Protein AF-A0A3N5ID06-F1 (afdb_monomer)

Secondary structure (DS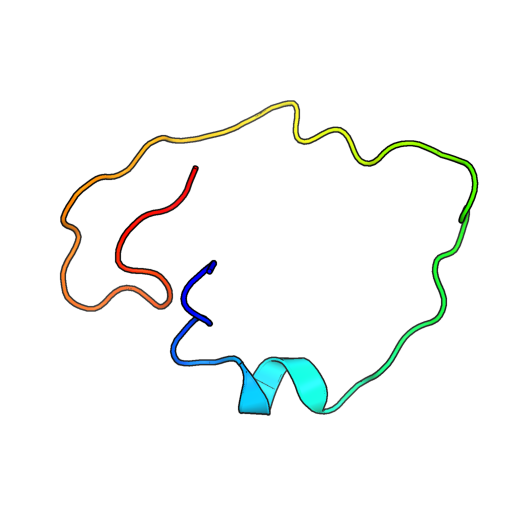SP, 8-state):
-PPPPTTHHHHTTS----S-TTSPP-------EE--TTSSSSEE-

Sequence (45 aa):
MTTRSTNHDWLALTPEAPLEPGLPICDPHHHLWDRQAGRVAPRYL

Radius of gyration: 13.45 Å; Cα contacts (8 Å, |Δi|>4): 23; chains: 1; bounding box: 31×21×26 Å

pLDDT: mean 85.87, std 9.83, range [48.09, 97.44]

Solvent-accessible surface area (backbone atoms only — not comparable to full-atom values): 3313 Å² total; per-residue (Å²): 136,84,81,79,46,81,55,50,75,70,63,65,76,65,89,76,81,72,91,57,81,86,59,81,90,77,82,93,79,78,69,82,47,80,77,47,81,93,48,61,50,51,58,46,125

Foldseek 3Di:
DDDAFPCNVVVPPDDDDDPCVPDDDDDPDDDFDAQDPPDSDNTGD

Structure (mmCIF, N/CA/C/O backbone):
data_AF-A0A3N5ID06-F1
#
_entry.id   AF-A0A3N5ID06-F1
#
loop_
_atom_site.group_PDB
_atom_site.id
_atom_site.type_symbol
_atom_site.label_atom_id
_atom_site.label_alt_id
_atom_site.label_comp_id
_atom_site.label_asym_id
_atom_site.label_entity_id
_atom_site.label_seq_id
_atom_site.pdbx_PDB_ins_code
_atom_site.Cartn_x
_atom_site.Cartn_y
_atom_site.Cartn_z
_atom_site.occupancy
_atom_site.B_iso_or_equiv
_atom_site.auth_seq_id
_atom_site.auth_comp_id
_atom_site.auth_asym_id
_atom_site.auth_atom_id
_atom_site.pdbx_PDB_model_num
ATOM 1 N N . MET A 1 1 ? 1.281 15.282 -7.819 1.00 48.09 1 MET A N 1
ATOM 2 C CA . MET A 1 1 ? 0.612 14.140 -8.477 1.00 48.09 1 MET A CA 1
ATOM 3 C C . MET A 1 1 ? 1.498 12.923 -8.305 1.00 48.09 1 MET A C 1
ATOM 5 O O . MET A 1 1 ? 2.659 12.990 -8.683 1.00 48.09 1 MET A O 1
ATOM 9 N N . THR A 1 2 ? 0.999 11.865 -7.675 1.00 68.62 2 THR A N 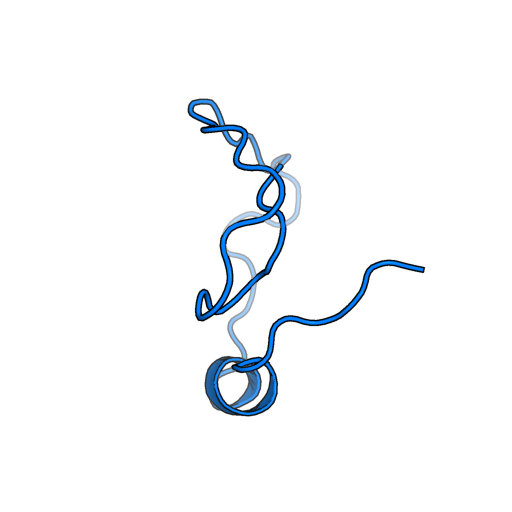1
ATOM 10 C CA . THR A 1 2 ? 1.692 10.576 -7.562 1.00 68.62 2 THR A CA 1
ATOM 11 C C . THR A 1 2 ? 1.656 9.854 -8.909 1.00 68.62 2 THR A C 1
ATOM 13 O O . THR A 1 2 ? 0.600 9.735 -9.528 1.00 68.62 2 THR A O 1
ATOM 16 N N . THR A 1 3 ? 2.811 9.397 -9.390 1.00 79.44 3 THR A N 1
ATOM 17 C C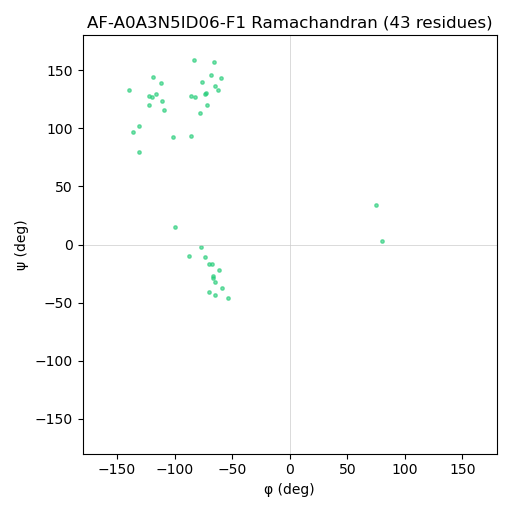A . THR A 1 3 ? 2.908 8.579 -10.607 1.00 79.44 3 THR A CA 1
ATOM 18 C C . THR A 1 3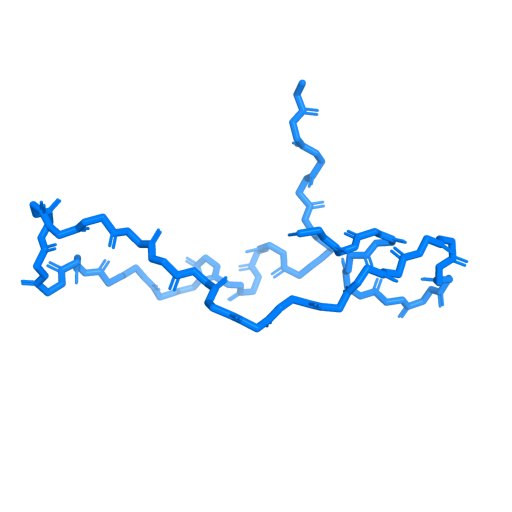 ? 2.376 7.177 -10.315 1.00 79.44 3 THR A C 1
ATOM 20 O O . THR A 1 3 ? 2.775 6.567 -9.324 1.00 79.44 3 THR A O 1
ATOM 23 N N . ARG A 1 4 ? 1.478 6.658 -11.163 1.00 85.00 4 ARG A N 1
ATOM 24 C CA . ARG A 1 4 ? 0.989 5.273 -11.059 1.00 85.00 4 ARG A CA 1
ATOM 25 C C . ARG A 1 4 ? 2.110 4.280 -11.390 1.00 8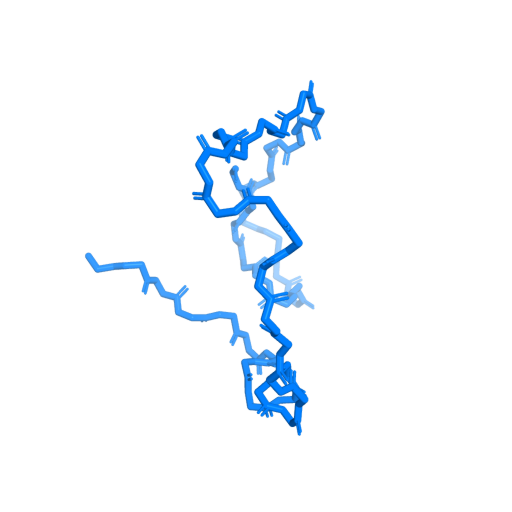5.00 4 ARG A C 1
ATOM 27 O O . ARG A 1 4 ? 2.946 4.561 -12.246 1.00 85.00 4 ARG A O 1
ATOM 34 N N . SER A 1 5 ? 2.118 3.124 -10.729 1.00 88.62 5 SER A N 1
ATOM 35 C CA . SER A 1 5 ? 3.021 2.021 -11.066 1.00 88.62 5 SER A CA 1
ATOM 36 C C . SER A 1 5 ? 2.707 1.437 -12.446 1.00 88.62 5 SER A C 1
ATOM 38 O O . SER A 1 5 ? 1.582 1.534 -12.939 1.00 88.62 5 SER A O 1
ATOM 40 N N . THR A 1 6 ? 3.689 0.785 -13.071 1.00 91.31 6 THR A N 1
ATOM 41 C CA . THR A 1 6 ? 3.536 0.219 -14.425 1.00 91.31 6 THR A CA 1
ATOM 42 C C . THR A 1 6 ? 2.556 -0.954 -14.502 1.00 91.31 6 THR A C 1
ATOM 44 O O . THR A 1 6 ? 2.098 -1.294 -15.586 1.00 91.31 6 THR A O 1
ATOM 47 N N . ASN A 1 7 ? 2.208 -1.561 -13.367 1.00 92.50 7 ASN A N 1
ATOM 48 C CA . ASN A 1 7 ? 1.257 -2.669 -13.266 1.00 92.50 7 ASN A CA 1
ATOM 49 C C . ASN A 1 7 ? -0.154 -2.233 -12.825 1.00 92.50 7 ASN A C 1
ATOM 51 O O . ASN A 1 7 ? -0.938 -3.081 -12.402 1.00 92.50 7 ASN A O 1
ATOM 55 N N . HIS A 1 8 ? -0.473 -0.936 -12.868 1.00 92.56 8 HIS A N 1
ATOM 56 C CA . HIS A 1 8 ? -1.747 -0.408 -12.370 1.00 92.56 8 HIS A CA 1
ATOM 57 C C . HIS A 1 8 ? -2.973 -1.117 -12.966 1.00 92.56 8 HIS A C 1
ATOM 59 O O . HIS A 1 8 ? -3.866 -1.510 -12.220 1.00 92.56 8 HIS A O 1
ATOM 65 N N . ASP A 1 9 ? -2.990 -1.329 -14.283 1.00 94.81 9 ASP A N 1
ATOM 66 C CA . ASP A 1 9 ? -4.128 -1.950 -14.973 1.00 94.81 9 ASP A CA 1
ATOM 67 C C . ASP A 1 9 ? -4.346 -3.404 -14.532 1.00 94.81 9 ASP A C 1
ATOM 69 O O . ASP A 1 9 ? -5.479 -3.866 -14.446 1.00 94.81 9 ASP A O 1
ATOM 73 N N . TRP A 1 10 ? -3.265 -4.112 -14.182 1.00 94.44 10 TRP A N 1
ATOM 74 C CA . TRP A 1 10 ? -3.343 -5.461 -13.624 1.00 94.44 10 TRP A CA 1
ATOM 75 C C . TRP A 1 10 ? -3.929 -5.462 -12.202 1.00 94.44 10 TRP A C 1
ATOM 77 O O . TRP A 1 10 ? -4.762 -6.309 -11.890 1.00 94.44 10 TRP A O 1
ATOM 87 N N . LEU A 1 11 ? -3.556 -4.495 -11.354 1.00 92.81 11 LEU A N 1
ATOM 88 C CA . LEU A 1 11 ? -4.112 -4.353 -9.998 1.00 92.81 11 LEU A CA 1
ATOM 89 C C . LEU A 1 11 ? -5.602 -3.981 -10.002 1.00 92.81 11 LEU A C 1
ATOM 91 O O . LEU A 1 11 ? -6.327 -4.332 -9.077 1.00 92.81 11 LEU A O 1
ATOM 95 N N . ALA A 1 12 ? -6.068 -3.277 -11.034 1.00 94.19 12 ALA A N 1
ATOM 96 C CA . ALA A 1 12 ? -7.448 -2.808 -11.137 1.00 94.19 12 ALA A CA 1
ATOM 97 C C . ALA A 1 12 ? -8.460 -3.901 -11.540 1.00 94.19 12 ALA A C 1
ATOM 99 O O . ALA A 1 12 ? -9.655 -3.619 -11.614 1.00 94.19 12 ALA A O 1
ATOM 100 N N . LEU A 1 13 ? -8.008 -5.133 -11.800 1.00 97.44 13 LEU A N 1
ATOM 101 C CA . LEU A 1 13 ? -8.875 -6.237 -12.226 1.00 97.44 13 LEU A CA 1
ATOM 102 C C . LEU A 1 13 ? -9.865 -6.688 -11.141 1.00 97.44 13 LEU A C 1
ATOM 104 O O . LEU A 1 13 ? -10.943 -7.176 -11.478 1.00 97.44 13 LEU A O 1
ATOM 108 N N . THR A 1 14 ? -9.523 -6.505 -9.863 1.00 95.88 14 THR A N 1
ATOM 109 C CA . THR A 1 14 ? -10.338 -6.963 -8.730 1.00 95.88 14 THR A CA 1
ATOM 110 C C . THR A 1 14 ? -10.536 -5.834 -7.717 1.00 95.88 14 THR A C 1
ATOM 112 O O . THR A 1 14 ? -9.630 -5.547 -6.936 1.00 95.88 14 THR A O 1
ATOM 115 N N . PRO A 1 15 ? -11.704 -5.171 -7.704 1.00 93.44 15 PRO A N 1
ATOM 116 C CA . PRO A 1 15 ? -12.042 -4.203 -6.669 1.00 93.44 15 PRO A CA 1
ATOM 117 C C . PRO A 1 15 ? -12.573 -4.909 -5.412 1.00 93.44 15 PRO A C 1
ATOM 119 O O . PRO A 1 15 ? -13.535 -5.673 -5.480 1.00 93.44 15 PRO A O 1
ATOM 122 N N . GLU A 1 16 ? -11.985 -4.605 -4.255 1.00 93.88 16 GLU A N 1
ATOM 123 C CA . GLU A 1 16 ? -12.400 -5.131 -2.948 1.00 93.88 16 GLU A CA 1
ATOM 124 C C . GLU A 1 16 ? -12.835 -3.994 -2.015 1.00 93.88 16 GLU A C 1
ATOM 126 O O . GLU A 1 16 ? -12.280 -2.892 -2.043 1.00 93.88 16 GLU A O 1
ATOM 131 N N . ALA A 1 17 ? -13.848 -4.253 -1.185 1.00 94.69 17 ALA A N 1
ATOM 132 C CA . ALA A 1 17 ? -14.272 -3.307 -0.158 1.00 94.69 17 ALA A CA 1
ATOM 133 C C . ALA A 1 17 ? -13.285 -3.334 1.027 1.00 94.69 17 ALA A C 1
ATOM 135 O O . ALA A 1 17 ? -12.871 -4.422 1.434 1.00 94.69 17 ALA A O 1
ATOM 136 N N . PRO A 1 18 ? -12.929 -2.183 1.629 1.00 91.31 18 PRO A N 1
ATOM 137 C CA . PRO A 1 18 ? -12.104 -2.175 2.833 1.00 91.31 18 PRO A CA 1
ATOM 138 C C . PRO A 1 18 ? -12.827 -2.881 3.983 1.00 91.31 18 PRO A C 1
ATOM 140 O O . PRO A 1 18 ? -13.991 -2.585 4.252 1.00 91.31 18 PRO A O 1
ATOM 143 N N . LEU A 1 19 ? -12.130 -3.779 4.682 1.00 94.00 19 LEU A N 1
ATOM 144 C CA . LEU A 1 19 ? -12.693 -4.509 5.824 1.00 94.00 19 LEU A CA 1
ATOM 145 C C . LEU A 1 19 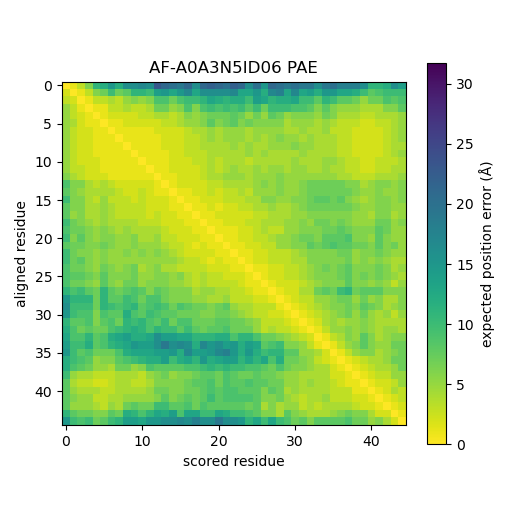? -13.034 -3.569 6.990 1.00 94.00 19 LEU A C 1
ATOM 147 O O . LEU A 1 19 ? -14.110 -3.666 7.573 1.00 94.00 19 LEU A O 1
ATOM 151 N N . GLU A 1 20 ? -12.137 -2.627 7.294 1.00 96.00 20 GLU A N 1
ATOM 152 C CA . GLU A 1 20 ? -12.272 -1.668 8.396 1.00 96.00 20 GLU A CA 1
ATOM 153 C C . GLU A 1 20 ? -11.995 -0.241 7.892 1.00 96.00 20 GLU A C 1
ATOM 155 O O . GLU A 1 20 ? -10.904 0.293 8.090 1.00 96.00 20 GLU A O 1
ATOM 160 N N . PRO A 1 21 ? -12.970 0.416 7.232 1.00 94.69 21 PRO A N 1
ATOM 161 C CA . PRO A 1 21 ? -12.750 1.707 6.569 1.00 94.69 21 PRO A CA 1
ATOM 162 C C . PRO A 1 21 ? -12.320 2.847 7.504 1.00 94.69 21 PRO A C 1
ATOM 164 O O . PRO A 1 21 ? -11.780 3.850 7.046 1.00 94.69 21 PRO A O 1
ATOM 167 N N . GLY A 1 22 ? -12.604 2.718 8.804 1.00 96.19 22 GLY A N 1
ATOM 168 C CA . GLY A 1 22 ? -12.240 3.705 9.820 1.00 96.19 22 GLY A CA 1
ATOM 169 C C . GLY A 1 22 ? -10.844 3.516 10.416 1.00 96.19 22 GLY A C 1
ATOM 170 O O . GLY A 1 22 ? -10.397 4.389 11.159 1.00 96.19 22 GLY A O 1
ATOM 171 N N . LEU A 1 23 ? -10.163 2.400 10.130 1.00 95.50 23 LEU A N 1
ATOM 172 C CA . LEU A 1 23 ? -8.833 2.135 10.665 1.00 95.50 23 LEU A CA 1
ATOM 173 C C . LEU A 1 23 ? -7.772 2.789 9.762 1.00 95.50 23 LEU A C 1
ATOM 175 O O . LEU A 1 23 ? -7.780 2.562 8.549 1.00 95.50 23 LEU A O 1
ATOM 179 N N . PRO A 1 24 ? -6.845 3.600 10.307 1.00 93.62 24 PRO A N 1
ATOM 180 C CA . PRO A 1 24 ? -5.761 4.148 9.508 1.00 93.62 24 PRO A CA 1
ATOM 181 C C . PRO A 1 24 ? -4.842 3.024 9.020 1.00 93.62 24 PRO A C 1
ATOM 183 O O . PRO A 1 24 ? -4.455 2.141 9.785 1.00 93.62 24 PRO A O 1
ATOM 186 N N . ILE A 1 25 ? -4.449 3.092 7.749 1.00 89.94 25 ILE A N 1
ATOM 187 C CA . ILE A 1 25 ? -3.427 2.201 7.199 1.00 89.94 25 ILE A CA 1
ATOM 188 C C . ILE A 1 25 ? -2.077 2.621 7.789 1.00 89.94 25 ILE A C 1
ATOM 190 O O . ILE A 1 25 ? -1.639 3.757 7.606 1.00 89.94 25 ILE A O 1
ATOM 194 N N . CYS A 1 26 ? -1.429 1.701 8.497 1.00 89.56 26 CYS A N 1
ATOM 195 C CA . CYS A 1 26 ? -0.060 1.846 8.975 1.00 89.56 26 CYS A CA 1
ATOM 196 C C . CYS A 1 26 ? 0.817 0.867 8.194 1.00 89.56 26 CYS A C 1
ATOM 198 O O . CYS A 1 26 ? 0.536 -0.330 8.202 1.00 89.56 26 CYS A O 1
ATOM 200 N N . ASP A 1 27 ? 1.860 1.369 7.534 1.00 86.19 27 ASP A N 1
ATOM 201 C CA . ASP A 1 27 ? 2.926 0.535 6.980 1.00 86.19 27 ASP A CA 1
ATOM 202 C C . ASP A 1 27 ? 4.132 0.604 7.935 1.00 86.19 27 ASP A C 1
ATOM 204 O O . ASP A 1 27 ? 4.920 1.553 7.872 1.00 86.19 27 ASP A O 1
ATOM 208 N N . PRO A 1 28 ? 4.248 -0.326 8.903 1.00 88.94 28 PRO A N 1
ATOM 209 C CA . PRO A 1 28 ? 5.275 -0.254 9.937 1.00 88.94 28 PRO A CA 1
ATOM 210 C C . PRO A 1 28 ? 6.670 -0.610 9.416 1.00 88.94 28 PRO A C 1
ATOM 212 O O . PRO A 1 28 ? 7.646 -0.432 10.147 1.00 88.94 28 PRO A O 1
ATOM 215 N N . HIS A 1 29 ? 6.786 -1.136 8.192 1.00 87.69 29 HIS A N 1
ATOM 216 C CA . HIS A 1 29 ? 8.056 -1.599 7.652 1.00 87.69 29 HIS A CA 1
ATOM 217 C C . HIS A 1 29 ? 8.232 -1.140 6.212 1.00 87.69 29 HIS A C 1
ATOM 219 O O . HIS A 1 29 ? 7.828 -1.815 5.268 1.00 87.69 29 HIS A O 1
ATOM 225 N N . HIS A 1 30 ? 8.950 -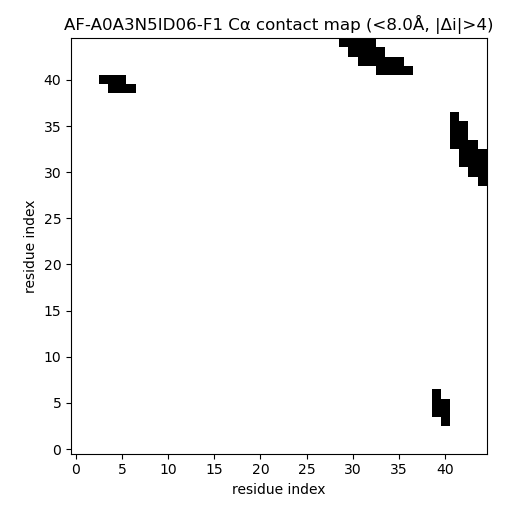0.030 6.053 1.00 80.25 30 HIS A N 1
ATOM 226 C CA . HIS A 1 30 ? 9.253 0.507 4.739 1.00 80.25 30 HIS A CA 1
ATOM 227 C C . HIS A 1 30 ? 10.735 0.408 4.371 1.00 80.25 30 HIS A C 1
ATOM 229 O O . HIS A 1 30 ? 11.625 0.707 5.169 1.00 80.25 30 HIS A O 1
ATOM 235 N N . HIS A 1 31 ? 11.006 0.056 3.115 1.00 79.06 31 HIS A N 1
ATOM 236 C CA . HIS A 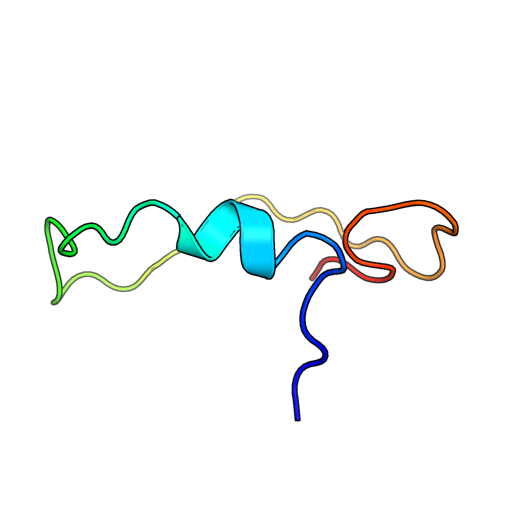1 31 ? 12.333 0.153 2.514 1.00 79.06 31 HIS A CA 1
ATOM 237 C C . HIS A 1 31 ? 12.366 1.274 1.477 1.00 79.06 31 HIS A C 1
ATOM 239 O O . HIS A 1 31 ? 11.726 1.188 0.429 1.00 79.06 31 HIS A O 1
ATOM 245 N N . LEU A 1 32 ? 13.165 2.311 1.737 1.00 82.81 32 LEU A N 1
ATOM 246 C CA . LEU A 1 32 ? 13.371 3.387 0.775 1.00 82.81 32 LEU A CA 1
ATOM 247 C C . LEU A 1 32 ? 14.346 2.941 -0.319 1.00 82.81 32 LEU A C 1
ATOM 249 O O . LEU A 1 32 ? 15.543 2.785 -0.073 1.00 82.81 32 LEU A O 1
ATOM 253 N N . TRP A 1 33 ? 13.841 2.811 -1.543 1.00 77.44 33 TRP A N 1
ATOM 254 C CA . TRP A 1 33 ? 14.671 2.640 -2.734 1.00 77.44 33 TRP A CA 1
ATOM 255 C C . TRP A 1 33 ? 14.496 3.825 -3.673 1.00 77.44 33 TRP A C 1
ATOM 257 O O . TRP A 1 33 ? 13.373 4.179 -4.036 1.00 77.44 33 TRP A O 1
ATOM 267 N N . ASP A 1 34 ? 15.616 4.405 -4.097 1.00 76.50 34 ASP A N 1
ATOM 268 C CA . ASP A 1 34 ? 15.647 5.477 -5.085 1.00 76.50 34 ASP A CA 1
ATOM 269 C C . ASP A 1 34 ? 16.470 5.037 -6.302 1.00 76.50 34 ASP A C 1
ATOM 271 O O . ASP A 1 34 ? 17.628 4.633 -6.164 1.00 76.50 34 ASP A O 1
ATOM 275 N N . ARG A 1 35 ? 15.869 5.155 -7.496 1.00 73.25 35 ARG A N 1
ATOM 276 C CA . ARG A 1 35 ? 16.483 4.911 -8.819 1.00 73.25 35 ARG A CA 1
ATOM 277 C C . ARG A 1 35 ? 16.697 3.442 -9.217 1.00 73.25 35 ARG A C 1
ATOM 279 O O . ARG A 1 35 ? 17.635 3.128 -9.950 1.00 73.25 35 ARG A O 1
ATOM 286 N N . GLN A 1 36 ? 15.801 2.540 -8.815 1.00 76.69 36 GLN A N 1
ATOM 287 C CA . GLN A 1 36 ? 15.866 1.135 -9.237 1.00 76.69 36 GLN A CA 1
ATOM 288 C C . GLN A 1 36 ? 15.152 0.929 -10.590 1.00 76.69 36 GLN A C 1
ATOM 290 O O . GLN A 1 36 ? 13.939 0.712 -10.649 1.00 76.69 36 GLN A O 1
ATOM 295 N N . ALA A 1 37 ? 15.903 0.992 -11.693 1.00 78.50 37 ALA A N 1
ATOM 296 C CA . ALA A 1 37 ? 15.369 0.724 -13.030 1.00 78.50 37 ALA A CA 1
ATOM 297 C C . ALA A 1 37 ? 14.792 -0.705 -13.137 1.00 78.50 37 ALA A C 1
ATOM 299 O O . ALA A 1 37 ? 15.316 -1.651 -12.549 1.00 78.50 37 ALA A O 1
ATOM 300 N N . GLY A 1 38 ? 13.694 -0.862 -13.882 1.00 80.25 38 GLY A N 1
ATOM 301 C CA . GLY A 1 38 ? 13.050 -2.161 -14.121 1.00 80.25 38 GLY A CA 1
ATOM 302 C C . GLY A 1 38 ? 12.145 -2.678 -12.994 1.00 80.25 38 GLY A C 1
ATOM 303 O O . GLY A 1 38 ? 11.611 -3.778 -13.110 1.00 80.25 38 GLY A O 1
ATOM 304 N N . ARG A 1 39 ? 11.944 -1.921 -11.906 1.00 86.00 39 ARG A N 1
ATOM 305 C CA . ARG A 1 39 ? 10.909 -2.220 -10.900 1.00 86.00 39 ARG A CA 1
ATOM 306 C C . ARG A 1 39 ? 9.543 -1.680 -11.325 1.00 86.00 39 ARG A C 1
ATOM 308 O O . ARG A 1 39 ? 9.445 -0.736 -12.102 1.00 86.00 39 ARG A O 1
ATOM 315 N N . VAL A 1 40 ? 8.496 -2.262 -10.741 1.00 87.75 40 VAL A N 1
ATOM 316 C CA . VAL A 1 40 ? 7.091 -1.862 -10.931 1.00 87.75 40 VAL A CA 1
ATOM 317 C C . VAL A 1 40 ? 6.844 -0.398 -10.537 1.00 87.75 40 VAL A C 1
ATOM 319 O O . VAL A 1 40 ? 6.100 0.316 -11.210 1.00 87.75 40 VAL A O 1
ATOM 322 N N . ALA A 1 41 ? 7.509 0.063 -9.475 1.00 85.06 41 ALA A N 1
ATOM 323 C CA . ALA A 1 41 ? 7.615 1.469 -9.114 1.00 85.06 41 ALA A CA 1
ATOM 324 C C . ALA A 1 41 ? 9.106 1.859 -9.064 1.00 85.06 41 ALA A C 1
ATOM 326 O O . ALA A 1 41 ? 9.880 1.176 -8.389 1.00 85.06 41 ALA A O 1
ATOM 327 N N . PRO A 1 42 ? 9.535 2.934 -9.753 1.00 79.75 42 PRO A N 1
ATOM 328 C CA . PRO A 1 42 ? 10.941 3.362 -9.775 1.00 79.75 42 PRO A CA 1
ATOM 329 C C . PRO A 1 42 ? 11.422 3.942 -8.434 1.00 79.75 42 PRO A C 1
ATOM 331 O O . PRO A 1 42 ? 12.628 4.045 -8.199 1.00 79.75 42 PRO A O 1
ATOM 334 N N . ARG A 1 43 ? 10.478 4.308 -7.561 1.00 79.25 43 ARG A N 1
ATOM 335 C CA . ARG A 1 43 ? 10.684 4.731 -6.177 1.00 79.25 43 ARG A CA 1
ATOM 336 C C . ARG A 1 43 ? 9.585 4.112 -5.318 1.00 79.25 43 ARG A C 1
ATOM 338 O O . ARG A 1 43 ? 8.417 4.189 -5.694 1.00 79.25 43 ARG A O 1
ATOM 345 N N . TYR A 1 44 ? 9.965 3.531 -4.187 1.00 72.69 44 TYR A N 1
ATOM 346 C CA . TYR A 1 44 ? 9.049 2.981 -3.185 1.00 72.69 44 TYR A CA 1
ATOM 347 C C . TYR A 1 44 ? 9.344 3.692 -1.858 1.00 72.69 44 TYR A C 1
ATOM 349 O O . TYR A 1 44 ? 10.496 3.682 -1.411 1.00 72.69 44 TYR A O 1
ATOM 357 N N . LEU A 1 45 ? 8.347 4.375 -1.287 1.00 67.50 45 LEU A N 1
ATOM 358 C CA . LEU A 1 45 ? 8.415 5.152 -0.037 1.00 67.50 45 LEU A CA 1
ATOM 359 C C . LEU A 1 45 ? 7.273 4.762 0.901 1.00 67.50 45 LEU A C 1
ATOM 361 O O . LEU A 1 45 ? 6.241 4.333 0.340 1.00 67.50 45 LEU A O 1
#

Mean 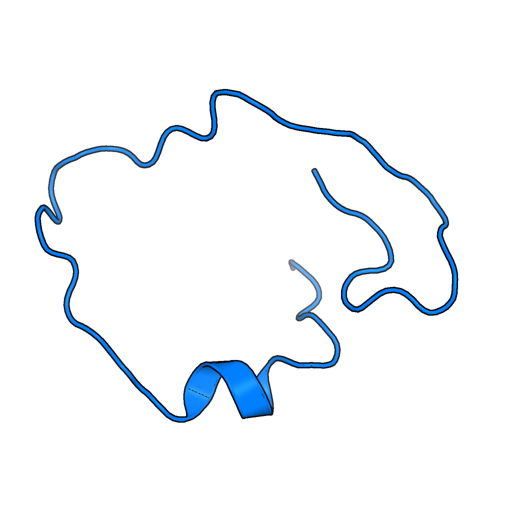predicted aligned error: 5.76 Å